Protein AF-A0A3D1AXH4-F1 (afdb_monomer)

Nearest PDB structures (foldseek):
  4fu4-assembly1_A  TM=5.478E-01  e=1.532E-01  Homo sapiens
  7wb4-assembly1_j  TM=4.954E-01  e=1.760E+00  Xenopus laevis
  5n4c-assembly4_D  TM=4.042E-01  e=5.656E+00  Galerina marginata
  5n4c-assembly3_C  TM=4.037E-01  e=5.086E+00  Galerina marginata

pLDDT: mean 96.29, std 5.27, range [67.62, 98.88]

Mean predicted aligned error: 2.77 Å

Radius of gyration: 14.37 Å; Cα contacts (8 Å, |Δi|>4): 341; chains: 1; bounding box: 33×28×42 Å

Sequence (135 aa):
AAPPDTNGAVGATQYVQWVNESFAVFNKSTGAIAAGFPKAGNTLWTGFGGGCETNNDGDPIVQYDKAANRWIMTQFSVSTTPYLQCVAVSTTSDATGAYNRYAFSYGNTQFPDYPKLGVWPDAYYISFNIFNNGS

Secondary structure (DSSP, 8-state):
--S--EEEEE-SSEEEEEETTEEEEEETTT-PBPTT-SEEGGGGGTTS-SHHHH---EEEEEEEETTTTEEEEEEEE-SSSSPEEEEEEESSS-TTS-EEEEEEE-TTTEEEEEEEEEE-SS-EEEEEEEEETT-

Structure (mmCIF, N/CA/C/O backbone):
data_AF-A0A3D1AXH4-F1
#
_entry.id   AF-A0A3D1AXH4-F1
#
loop_
_atom_site.group_PDB
_atom_site.id
_atom_site.type_symbol
_atom_site.label_atom_id
_atom_site.label_alt_id
_atom_site.label_comp_id
_atom_site.label_asym_id
_atom_site.label_entity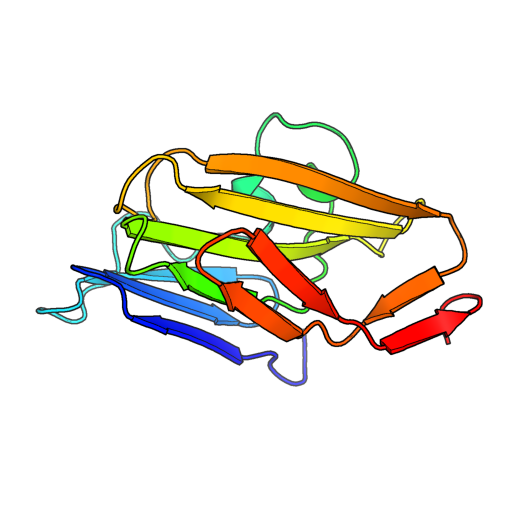_id
_atom_site.label_seq_id
_atom_site.pdbx_PDB_ins_code
_atom_site.Cartn_x
_atom_site.Cartn_y
_atom_site.Cartn_z
_atom_site.occupancy
_atom_site.B_iso_or_equiv
_atom_site.auth_seq_id
_atom_site.auth_comp_id
_atom_site.auth_asym_id
_atom_site.auth_atom_id
_atom_site.pdbx_PDB_model_num
ATOM 1 N N . ALA A 1 1 ? 11.189 10.893 -0.914 1.00 67.62 1 ALA A N 1
ATOM 2 C CA . ALA A 1 1 ? 11.030 11.562 -2.217 1.00 67.62 1 ALA A CA 1
ATOM 3 C C . ALA A 1 1 ? 10.468 12.975 -2.068 1.00 67.62 1 ALA A C 1
ATOM 5 O O . ALA A 1 1 ? 9.973 13.342 -1.002 1.00 67.62 1 ALA A O 1
ATOM 6 N N . ALA A 1 2 ? 10.579 13.772 -3.130 1.00 72.19 2 ALA A N 1
ATOM 7 C CA . ALA A 1 2 ? 9.876 15.037 -3.315 1.00 72.19 2 ALA A CA 1
ATOM 8 C C . ALA A 1 2 ? 9.501 15.176 -4.809 1.00 72.19 2 ALA A C 1
ATOM 10 O O . ALA A 1 2 ? 10.314 14.759 -5.638 1.00 72.19 2 ALA A O 1
ATOM 11 N N . PRO A 1 3 ? 8.352 15.787 -5.167 1.00 83.50 3 PRO A N 1
ATOM 12 C CA . PRO A 1 3 ? 7.303 16.310 -4.278 1.00 83.50 3 PRO A CA 1
ATOM 13 C C . PRO A 1 3 ? 6.578 15.195 -3.491 1.00 83.50 3 PRO A C 1
ATOM 15 O O . PRO A 1 3 ? 6.833 14.024 -3.738 1.00 83.50 3 PRO A O 1
ATOM 18 N N . PRO A 1 4 ? 5.765 15.531 -2.470 1.00 82.81 4 PRO A N 1
ATOM 19 C CA . PRO A 1 4 ? 5.104 14.521 -1.650 1.00 82.81 4 PRO A CA 1
ATOM 20 C C . PRO A 1 4 ? 3.906 13.869 -2.358 1.00 82.81 4 PRO A C 1
ATOM 22 O O . PRO A 1 4 ? 2.873 14.512 -2.552 1.00 82.81 4 PRO A O 1
ATOM 25 N N . ASP A 1 5 ? 3.991 12.564 -2.591 1.00 87.31 5 ASP A N 1
ATOM 26 C CA . ASP A 1 5 ? 2.888 11.709 -3.034 1.00 87.31 5 ASP A CA 1
ATOM 27 C C . ASP A 1 5 ? 2.056 11.292 -1.821 1.00 87.31 5 ASP A C 1
ATOM 29 O O . ASP A 1 5 ? 2.270 10.251 -1.196 1.00 87.31 5 ASP A O 1
ATOM 33 N N . THR A 1 6 ? 1.149 12.180 -1.409 1.00 94.81 6 THR A N 1
ATOM 34 C CA . THR A 1 6 ? 0.326 11.983 -0.210 1.00 94.81 6 THR A CA 1
ATOM 35 C C . THR A 1 6 ? -0.953 11.230 -0.545 1.00 94.81 6 THR A C 1
ATOM 37 O O . THR A 1 6 ? -1.780 11.709 -1.320 1.00 94.81 6 THR A O 1
ATOM 40 N N . ASN A 1 7 ? -1.165 10.096 0.117 1.00 97.88 7 ASN A N 1
ATOM 41 C CA . ASN A 1 7 ? -2.387 9.308 0.032 1.00 97.88 7 ASN A CA 1
ATOM 42 C C . ASN A 1 7 ? -2.877 8.898 1.431 1.00 97.88 7 ASN A C 1
ATOM 44 O O . ASN A 1 7 ? -2.110 8.852 2.397 1.00 97.88 7 ASN A O 1
ATOM 48 N N . GLY A 1 8 ? -4.164 8.595 1.563 1.00 97.69 8 GLY A N 1
ATOM 49 C CA . GLY A 1 8 ? -4.714 8.096 2.811 1.00 97.69 8 GLY A CA 1
ATOM 50 C C . GLY A 1 8 ? -6.190 7.747 2.718 1.00 97.69 8 GLY A C 1
ATOM 51 O O . GLY A 1 8 ? -6.935 8.314 1.920 1.00 97.69 8 GLY A O 1
ATOM 52 N N . ALA A 1 9 ? -6.621 6.830 3.579 1.00 98.62 9 ALA A N 1
ATOM 53 C CA . ALA A 1 9 ? -8.010 6.405 3.662 1.00 98.62 9 ALA A CA 1
ATOM 54 C C . ALA A 1 9 ? -8.455 6.195 5.110 1.00 98.62 9 ALA A C 1
ATOM 56 O O . ALA A 1 9 ? -7.686 5.811 5.996 1.00 98.62 9 ALA A O 1
ATOM 57 N N . VAL A 1 10 ? -9.742 6.445 5.343 1.00 98.50 10 VAL A N 1
ATOM 58 C CA . VAL A 1 10 ? -10.402 6.228 6.630 1.00 98.50 10 VAL A CA 1
ATOM 59 C C . VAL A 1 10 ? -11.124 4.886 6.595 1.00 98.50 10 VAL A C 1
ATOM 61 O O . VAL A 1 10 ? -12.035 4.686 5.791 1.00 98.50 10 VAL A O 1
ATOM 64 N N . GLY A 1 11 ? -10.753 3.993 7.507 1.00 98.38 11 GLY A N 1
ATOM 65 C CA . GLY A 1 11 ? -11.392 2.698 7.696 1.00 9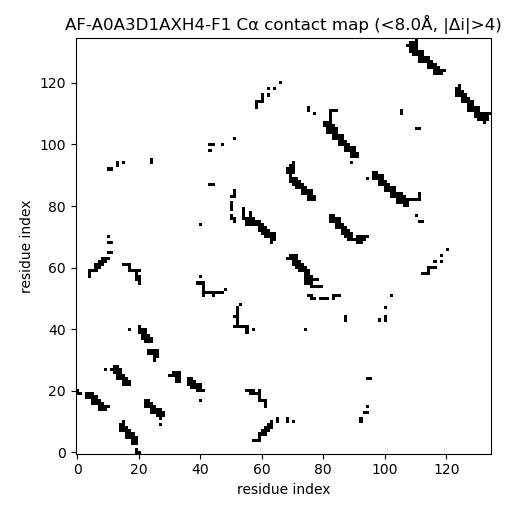8.38 11 GLY A CA 1
ATOM 66 C C . GLY A 1 11 ? -12.422 2.707 8.821 1.00 98.38 11 GLY A C 1
ATOM 67 O O . GLY A 1 11 ? -12.937 3.760 9.225 1.00 98.38 11 GLY A O 1
ATOM 68 N N . ALA A 1 12 ? -12.718 1.518 9.349 1.00 98.12 12 ALA A N 1
ATOM 69 C CA . ALA A 1 12 ? -13.664 1.347 10.451 1.00 98.12 12 ALA A CA 1
ATOM 70 C C . ALA A 1 12 ? -13.192 2.067 11.727 1.00 98.12 12 ALA A C 1
ATOM 72 O O . ALA A 1 12 ? -13.872 2.974 12.211 1.00 98.12 12 ALA A O 1
ATOM 73 N N . THR A 1 13 ? -12.000 1.715 12.220 1.00 98.50 13 THR A N 1
ATOM 74 C CA . THR A 1 13 ? -11.422 2.205 13.489 1.00 98.50 13 THR A CA 1
ATOM 75 C C . THR A 1 13 ? -10.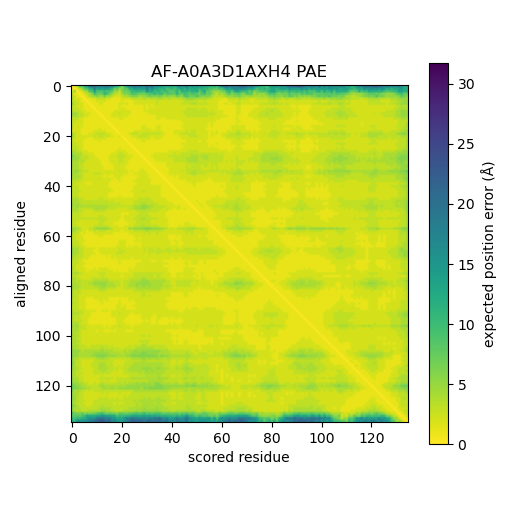072 2.904 13.323 1.00 98.50 13 THR A C 1
ATOM 77 O O . THR A 1 13 ? -9.541 3.459 14.285 1.00 98.50 13 THR A O 1
ATOM 80 N N . GLN A 1 14 ? -9.515 2.903 12.111 1.00 98.81 14 GLN A N 1
ATOM 81 C CA . GLN A 1 14 ? -8.193 3.446 11.811 1.00 98.81 14 GLN A CA 1
ATOM 82 C C . GLN A 1 14 ? -8.254 4.442 10.650 1.00 98.81 14 GLN A C 1
ATOM 84 O O . GLN A 1 14 ? -9.120 4.350 9.779 1.00 98.81 14 GLN A O 1
ATOM 89 N N . TYR A 1 15 ? -7.320 5.383 10.642 1.00 98.81 15 TYR A N 1
ATOM 90 C CA . TYR A 1 15 ? -6.937 6.157 9.465 1.00 98.81 15 TYR A CA 1
ATOM 91 C C . TYR A 1 15 ? -5.532 5.720 9.059 1.00 98.81 15 TYR A C 1
ATOM 93 O O . TYR A 1 15 ? -4.664 5.591 9.919 1.00 98.81 15 TYR A O 1
ATOM 101 N N . VAL A 1 16 ? -5.310 5.470 7.773 1.00 98.88 16 VAL A N 1
ATOM 102 C CA . VAL A 1 16 ? -3.986 5.126 7.248 1.00 98.88 16 VAL A CA 1
ATOM 103 C C . VAL A 1 16 ? -3.559 6.228 6.300 1.00 98.88 16 VAL A C 1
ATOM 105 O O . VAL A 1 16 ? -4.310 6.575 5.391 1.00 98.88 16 VAL A O 1
ATOM 108 N N . GLN A 1 17 ? -2.360 6.761 6.515 1.00 98.56 17 GLN A N 1
ATOM 109 C CA . GLN A 1 17 ? -1.717 7.717 5.622 1.00 98.56 17 GLN A CA 1
ATOM 110 C C . GLN A 1 17 ? -0.439 7.099 5.077 1.00 98.56 17 GLN A C 1
ATOM 112 O O . GLN A 1 17 ? 0.329 6.521 5.843 1.00 98.56 17 GLN A O 1
ATOM 117 N N . TRP A 1 18 ? -0.189 7.264 3.786 1.00 98.56 18 TRP A N 1
ATOM 118 C CA . TRP A 1 18 ? 1.071 6.909 3.150 1.00 98.56 18 TRP A CA 1
ATOM 119 C C . TRP A 1 18 ? 1.559 8.112 2.352 1.00 98.56 18 TRP A C 1
ATOM 121 O O . TRP A 1 18 ? 0.846 8.617 1.490 1.00 98.56 18 TRP A O 1
ATOM 131 N N . VAL A 1 19 ? 2.750 8.602 2.689 1.00 97.25 19 VAL A N 1
ATOM 132 C CA . VAL A 1 19 ? 3.415 9.688 1.969 1.00 97.25 19 VAL A CA 1
ATOM 133 C C . VAL A 1 19 ? 4.746 9.176 1.448 1.00 97.25 19 VAL A C 1
ATOM 135 O O . VAL A 1 19 ? 5.606 8.789 2.243 1.00 97.25 19 VAL A O 1
ATOM 138 N N . ASN A 1 20 ? 4.909 9.179 0.125 1.00 95.12 20 ASN A N 1
ATOM 139 C CA . ASN A 1 20 ? 6.098 8.663 -0.552 1.00 95.12 20 ASN A CA 1
ATOM 140 C C . ASN A 1 20 ? 6.460 7.235 -0.083 1.00 95.12 20 ASN A C 1
ATOM 142 O O . ASN A 1 20 ? 5.722 6.284 -0.313 1.00 95.12 20 ASN A O 1
ATOM 146 N N . GLU A 1 21 ? 7.577 7.076 0.630 1.00 97.31 21 GLU A N 1
ATOM 147 C CA . GLU A 1 21 ? 8.148 5.794 1.034 1.00 97.31 21 GLU A CA 1
ATOM 148 C C . GLU A 1 21 ? 7.707 5.314 2.427 1.00 97.31 21 GLU A C 1
ATOM 150 O O . GLU A 1 21 ? 8.203 4.292 2.909 1.00 97.31 21 GLU A O 1
ATOM 155 N N . SER A 1 22 ? 6.835 6.050 3.126 1.00 98.06 22 SER A N 1
ATOM 156 C CA . SER A 1 22 ? 6.448 5.735 4.509 1.00 98.06 22 SER A CA 1
ATOM 157 C C . SER A 1 22 ? 4.950 5.833 4.754 1.00 98.06 22 SER A C 1
ATOM 159 O O . SER A 1 22 ? 4.293 6.778 4.318 1.00 98.06 22 SER A O 1
ATOM 161 N N . PHE A 1 23 ? 4.425 4.897 5.542 1.00 98.69 23 PHE A N 1
ATOM 162 C CA . PHE A 1 23 ? 3.034 4.903 5.975 1.00 98.69 23 PHE A CA 1
ATOM 163 C C . PHE A 1 23 ? 2.898 4.866 7.492 1.00 98.69 23 PHE A C 1
ATOM 165 O O . PHE A 1 23 ? 3.750 4.342 8.209 1.00 98.69 23 PHE A O 1
ATOM 172 N N . ALA A 1 24 ? 1.801 5.428 7.982 1.00 98.75 24 ALA A N 1
ATOM 173 C CA . ALA A 1 24 ? 1.422 5.440 9.381 1.00 98.75 24 ALA A CA 1
ATOM 174 C C . ALA A 1 24 ? -0.047 5.046 9.533 1.00 98.75 24 ALA A C 1
ATOM 176 O O . ALA A 1 24 ? -0.898 5.394 8.712 1.00 98.75 24 ALA A O 1
ATOM 177 N N . VAL A 1 25 ? -0.333 4.330 10.617 1.00 98.88 25 VAL A N 1
ATOM 178 C CA . VAL A 1 25 ? -1.688 3.965 11.024 1.00 98.88 25 VAL A CA 1
ATOM 179 C C . VAL A 1 25 ? -2.035 4.771 12.265 1.00 98.88 25 VAL A C 1
ATOM 181 O O . VAL A 1 25 ? -1.263 4.812 13.218 1.00 98.88 25 VAL A O 1
ATOM 184 N N . PHE A 1 26 ? -3.205 5.392 12.266 1.00 98.81 26 PHE A N 1
ATOM 185 C CA . PHE A 1 26 ? -3.712 6.218 13.351 1.00 98.81 26 PHE A CA 1
ATOM 186 C C . PHE A 1 26 ? -5.010 5.626 13.879 1.00 98.81 26 PHE A C 1
ATOM 188 O O . PHE A 1 26 ? -5.846 5.142 13.114 1.00 98.81 26 PHE A O 1
ATOM 195 N N . ASN A 1 27 ? -5.217 5.703 15.188 1.00 98.56 27 ASN A N 1
ATOM 196 C CA . ASN A 1 27 ? -6.520 5.466 15.784 1.00 98.56 27 ASN A CA 1
ATOM 197 C C . ASN A 1 27 ? -7.483 6.570 15.324 1.00 98.56 27 ASN A C 1
ATOM 199 O O . ASN A 1 27 ? -7.235 7.753 15.547 1.00 98.56 27 ASN A O 1
ATOM 203 N N . LYS A 1 28 ? -8.595 6.189 14.693 1.00 97.81 28 LYS A N 1
ATOM 204 C CA . LYS A 1 28 ? -9.552 7.134 14.101 1.00 97.81 28 LYS A CA 1
ATOM 205 C C . LYS A 1 28 ? -10.260 8.009 15.137 1.00 97.81 28 LYS A C 1
ATOM 207 O O . LYS A 1 28 ? -10.642 9.129 14.819 1.00 97.81 28 LYS A O 1
ATOM 212 N N . SER A 1 29 ? -10.464 7.497 16.348 1.00 97.81 29 SER A N 1
ATOM 213 C CA . SER A 1 29 ? -11.190 8.201 17.408 1.00 97.81 29 SER A CA 1
ATOM 214 C C . SER A 1 29 ? -10.291 9.141 18.202 1.00 97.81 29 SER A C 1
ATOM 216 O O . SER A 1 29 ? -10.737 10.213 18.593 1.00 97.81 29 SER A O 1
ATOM 218 N N . THR A 1 30 ? -9.042 8.747 18.456 1.00 98.06 30 THR A N 1
ATOM 219 C CA . THR A 1 30 ? -8.124 9.516 19.313 1.00 98.06 30 THR A CA 1
ATOM 220 C C . THR A 1 30 ? -7.071 10.299 18.536 1.00 98.06 30 THR A C 1
ATOM 222 O O . THR A 1 30 ? -6.416 11.162 19.111 1.00 98.06 30 THR A O 1
ATOM 225 N N . GLY A 1 31 ? -6.857 9.983 17.256 1.00 97.62 31 GLY A N 1
ATOM 226 C CA . GLY A 1 31 ? -5.766 10.532 16.448 1.00 97.62 31 GLY A CA 1
ATOM 227 C C . GLY A 1 31 ? -4.377 10.003 16.824 1.00 97.62 31 GLY A C 1
ATOM 228 O O . GLY A 1 31 ? -3.394 10.379 16.190 1.00 97.62 31 GLY A O 1
ATOM 229 N N . ALA A 1 32 ? -4.267 9.129 17.831 1.00 98.38 32 ALA A N 1
ATOM 230 C CA . ALA A 1 32 ? -2.986 8.578 18.257 1.00 98.38 32 ALA A CA 1
ATOM 231 C C . ALA A 1 32 ? -2.386 7.679 17.167 1.00 98.38 32 ALA A C 1
ATOM 233 O O . ALA A 1 32 ? -3.086 6.839 16.597 1.00 98.38 32 ALA A O 1
ATOM 234 N N . ILE A 1 33 ? -1.086 7.819 16.910 1.00 98.44 33 ILE A N 1
ATOM 235 C CA . ILE A 1 33 ? -0.360 6.908 16.023 1.00 98.44 33 ILE A CA 1
ATOM 236 C C . ILE A 1 33 ? -0.267 5.517 16.666 1.00 98.44 33 ILE A C 1
ATOM 238 O O . ILE A 1 33 ? -0.018 5.384 17.867 1.00 98.44 33 ILE A O 1
ATOM 242 N N . ALA A 1 34 ? -0.501 4.471 15.878 1.00 98.25 34 ALA A N 1
ATOM 243 C CA . ALA A 1 34 ? -0.346 3.098 16.327 1.00 98.25 34 ALA A CA 1
ATOM 244 C C . ALA A 1 34 ? 1.129 2.811 16.654 1.00 98.25 34 ALA A C 1
ATOM 246 O O . ALA A 1 34 ? 2.042 3.319 15.999 1.00 98.25 34 ALA A O 1
ATOM 247 N N . ALA A 1 35 ? 1.369 1.981 17.669 1.00 97.31 35 ALA A N 1
ATOM 248 C CA . ALA A 1 35 ? 2.722 1.641 18.092 1.00 97.31 35 ALA A CA 1
ATOM 249 C C . ALA A 1 35 ? 3.533 1.017 16.939 1.00 97.31 35 ALA A C 1
ATOM 251 O O . ALA A 1 35 ? 3.042 0.155 16.207 1.00 97.31 35 ALA A O 1
ATOM 252 N N . GLY A 1 36 ? 4.787 1.450 16.790 1.00 96.50 36 GLY A N 1
ATOM 253 C CA . GLY A 1 36 ? 5.690 0.968 15.742 1.00 96.50 36 GLY A CA 1
ATOM 254 C C . GLY A 1 36 ? 5.498 1.611 14.364 1.00 96.50 36 GLY A C 1
ATOM 255 O O . GLY A 1 36 ? 6.062 1.095 13.403 1.00 96.50 36 GLY A O 1
ATOM 256 N N . PHE A 1 37 ? 4.721 2.694 14.254 1.00 98.06 37 PHE A N 1
ATOM 257 C CA . PHE A 1 37 ? 4.602 3.524 13.049 1.00 98.06 37 PHE A CA 1
ATOM 258 C C . PHE A 1 37 ? 5.283 4.895 13.228 1.00 98.06 37 PHE A C 1
ATOM 260 O O . PHE A 1 37 ? 5.406 5.353 14.366 1.00 98.06 37 PHE A O 1
ATOM 267 N N . PRO A 1 38 ? 5.689 5.577 12.135 1.00 98.12 38 PRO A N 1
ATOM 268 C CA . PRO A 1 38 ? 5.579 5.167 10.728 1.00 98.12 38 PRO A CA 1
ATOM 269 C C . PRO A 1 38 ? 6.514 4.005 10.359 1.00 98.12 38 PRO A C 1
ATOM 271 O O . PRO A 1 38 ? 7.492 3.736 11.052 1.00 98.12 38 PRO A O 1
ATOM 274 N N . LYS A 1 39 ? 6.204 3.316 9.259 1.00 98.31 39 LYS A N 1
ATOM 275 C CA . LYS A 1 39 ? 7.022 2.238 8.685 1.00 98.31 39 LYS A CA 1
ATOM 276 C C . LYS A 1 39 ? 7.327 2.522 7.222 1.00 98.31 39 LYS A C 1
ATOM 278 O O . LYS A 1 39 ? 6.533 3.171 6.544 1.00 98.31 39 LYS A O 1
ATOM 283 N N . ALA A 1 40 ? 8.441 1.979 6.735 1.00 98.38 40 ALA A N 1
ATOM 284 C CA . ALA A 1 40 ? 8.736 1.948 5.308 1.00 98.38 40 ALA A CA 1
ATOM 285 C C . ALA A 1 40 ? 7.665 1.134 4.560 1.00 98.38 40 ALA A C 1
ATOM 287 O O . ALA A 1 40 ? 7.234 0.085 5.043 1.00 98.38 40 ALA A O 1
ATOM 288 N N . GLY A 1 41 ? 7.225 1.609 3.398 1.00 98.19 41 GLY A N 1
ATOM 289 C CA . GLY A 1 41 ? 6.162 0.997 2.600 1.00 98.19 41 GLY A CA 1
ATOM 290 C C . GLY A 1 41 ? 6.404 -0.468 2.237 1.00 98.19 41 GLY A C 1
ATOM 291 O O . GLY A 1 41 ? 5.535 -1.323 2.422 1.00 98.19 41 GLY A O 1
ATOM 292 N N . ASN A 1 42 ? 7.628 -0.783 1.819 1.00 98.38 42 ASN A N 1
ATOM 293 C CA . ASN A 1 42 ? 8.050 -2.138 1.460 1.00 98.38 42 ASN A CA 1
ATOM 294 C C . ASN A 1 42 ? 7.989 -3.144 2.619 1.00 98.38 42 ASN A C 1
ATOM 296 O O . ASN A 1 42 ? 7.963 -4.349 2.380 1.00 98.38 42 ASN A O 1
ATOM 300 N N . THR A 1 43 ? 7.876 -2.689 3.873 1.00 98.38 43 THR A N 1
ATOM 301 C CA . THR A 1 43 ? 7.725 -3.593 5.028 1.00 98.38 43 THR A CA 1
ATOM 302 C C . THR A 1 43 ? 6.440 -4.422 4.963 1.00 98.38 43 THR A C 1
ATOM 304 O O . THR A 1 43 ? 6.407 -5.520 5.524 1.00 98.38 43 THR A O 1
ATOM 307 N N . LEU A 1 44 ? 5.423 -3.980 4.207 1.00 98.44 44 LEU A N 1
ATOM 308 C CA . LEU A 1 44 ? 4.238 -4.785 3.884 1.00 98.44 44 LEU A CA 1
ATOM 309 C C . LEU A 1 44 ? 4.595 -6.089 3.139 1.00 98.44 44 LEU A C 1
ATOM 311 O O . LEU A 1 44 ? 3.847 -7.061 3.225 1.00 98.44 44 LEU A O 1
ATOM 315 N N . TRP A 1 45 ? 5.750 -6.150 2.466 1.00 98.69 45 TRP A N 1
ATOM 316 C CA . TRP A 1 45 ? 6.265 -7.313 1.732 1.00 98.69 45 TRP A CA 1
ATOM 317 C C . TRP A 1 45 ? 7.440 -8.028 2.418 1.00 98.69 45 TRP A C 1
ATOM 319 O O . TRP A 1 45 ? 8.112 -8.828 1.785 1.00 98.69 45 TRP A O 1
ATOM 329 N N . THR A 1 46 ? 7.657 -7.837 3.723 1.00 98.19 46 THR A N 1
ATOM 330 C CA . THR A 1 46 ? 8.706 -8.563 4.478 1.00 98.19 46 THR A CA 1
ATOM 331 C C . THR A 1 46 ? 8.605 -10.088 4.305 1.00 98.19 46 THR A C 1
ATOM 333 O O . THR A 1 46 ? 7.577 -10.677 4.646 1.00 98.19 46 THR A O 1
ATOM 336 N N . GLY A 1 47 ? 9.652 -10.756 3.813 1.00 97.88 47 GLY A N 1
ATOM 337 C CA . GLY A 1 47 ? 9.641 -12.200 3.551 1.00 97.88 47 GLY A CA 1
ATOM 338 C C . GLY A 1 47 ? 8.746 -12.623 2.376 1.00 97.88 47 GLY A C 1
ATOM 339 O O . GLY A 1 47 ? 8.104 -13.672 2.439 1.00 97.88 47 GLY A O 1
ATOM 340 N N . PHE A 1 48 ? 8.617 -11.783 1.349 1.00 97.69 48 PHE A N 1
ATOM 341 C CA . PHE A 1 48 ? 7.902 -12.066 0.098 1.00 97.69 48 PHE A CA 1
ATOM 342 C C . PHE A 1 48 ? 8.847 -12.473 -1.049 1.00 97.69 48 PHE A C 1
ATOM 344 O O . PHE A 1 48 ? 8.470 -13.270 -1.905 1.00 97.69 48 PHE A O 1
ATOM 351 N N . GLY A 1 49 ? 10.077 -11.964 -1.041 1.00 97.44 49 GLY A N 1
ATOM 352 C CA . GLY A 1 49 ? 11.072 -12.050 -2.100 1.00 97.44 49 GLY A CA 1
ATOM 353 C C . GLY A 1 49 ? 10.883 -10.998 -3.199 1.00 97.44 49 GLY A C 1
ATOM 354 O O .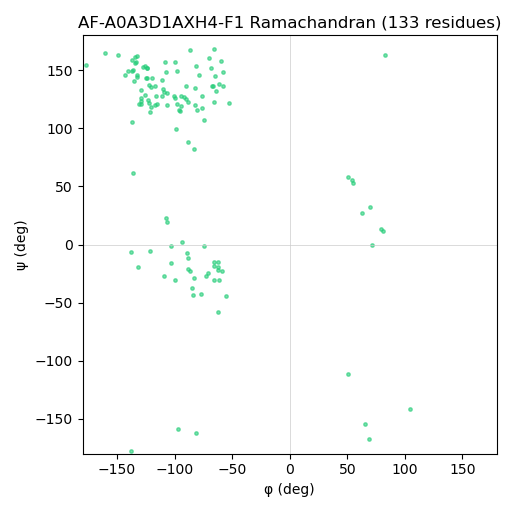 GLY A 1 49 ? 9.814 -10.411 -3.372 1.00 97.44 49 GLY A O 1
ATOM 355 N N . GLY A 1 50 ? 11.939 -10.787 -3.990 1.00 97.38 50 GLY A N 1
ATOM 356 C CA . GLY A 1 50 ? 11.906 -9.938 -5.185 1.00 97.38 50 GLY A CA 1
ATOM 357 C C . GLY A 1 50 ? 11.746 -8.436 -4.913 1.00 97.38 50 GLY A C 1
ATOM 358 O O . GLY A 1 50 ?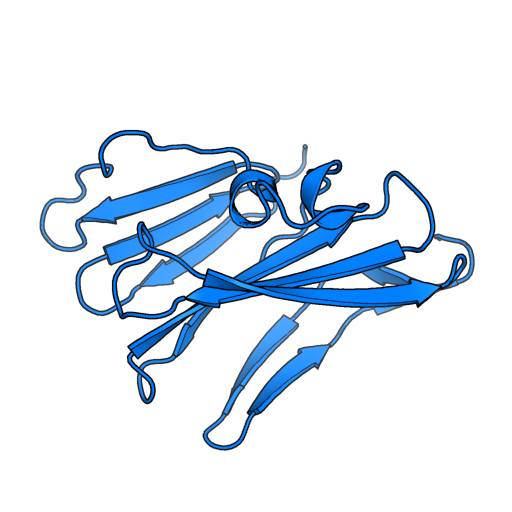 11.876 -7.962 -3.785 1.00 97.38 50 GLY A O 1
ATOM 359 N N . GLY A 1 51 ? 11.458 -7.684 -5.980 1.00 98.06 51 GLY A N 1
ATOM 360 C CA . GLY A 1 51 ? 11.492 -6.217 -5.973 1.00 98.06 51 GLY A CA 1
ATOM 361 C C . GLY A 1 51 ? 10.516 -5.546 -5.003 1.00 98.06 51 GLY A C 1
ATOM 362 O O . GLY A 1 51 ? 10.830 -4.480 -4.485 1.00 98.06 51 GLY A O 1
ATOM 363 N N . CYS A 1 52 ? 9.356 -6.149 -4.724 1.00 98.44 52 CYS A N 1
ATOM 364 C CA . CYS A 1 52 ? 8.381 -5.572 -3.788 1.00 98.44 52 CYS A CA 1
ATOM 365 C C . CYS A 1 52 ? 8.835 -5.625 -2.325 1.00 98.44 52 CYS A C 1
ATOM 367 O O . CYS A 1 52 ? 8.378 -4.818 -1.521 1.00 98.44 52 CYS A O 1
ATOM 369 N N . GLU A 1 53 ? 9.720 -6.564 -1.975 1.00 98.44 53 GLU A N 1
ATOM 370 C CA . GLU A 1 53 ? 10.356 -6.596 -0.658 1.00 98.44 53 GLU A CA 1
ATOM 371 C C . GLU A 1 53 ? 11.577 -5.669 -0.610 1.00 98.44 53 GLU A C 1
ATOM 373 O O . GLU A 1 53 ? 11.766 -4.945 0.367 1.00 98.44 53 GLU A O 1
ATOM 378 N N . THR A 1 54 ? 12.409 -5.676 -1.655 1.00 98.12 54 THR A N 1
ATOM 379 C CA . THR A 1 54 ? 13.713 -4.993 -1.625 1.00 98.12 54 THR A CA 1
ATOM 380 C C . THR A 1 54 ? 13.648 -3.506 -1.942 1.00 98.12 54 THR A C 1
ATOM 382 O O . THR A 1 54 ? 14.493 -2.759 -1.453 1.00 98.12 54 THR A O 1
ATOM 385 N N . ASN A 1 55 ? 12.673 -3.069 -2.739 1.00 98.12 55 ASN A N 1
ATOM 386 C CA . ASN A 1 55 ? 12.570 -1.686 -3.191 1.00 98.12 55 ASN A CA 1
ATOM 387 C C . ASN A 1 55 ? 11.413 -0.980 -2.481 1.00 98.12 55 ASN A C 1
ATOM 389 O O . ASN A 1 55 ? 10.400 -1.596 -2.151 1.00 98.12 55 ASN A O 1
ATOM 393 N N . ASN A 1 56 ? 11.561 0.322 -2.260 1.00 97.69 56 ASN A N 1
ATOM 394 C CA . ASN A 1 56 ? 10.578 1.156 -1.575 1.00 97.69 56 ASN A CA 1
ATOM 395 C C . ASN A 1 56 ? 10.424 2.462 -2.349 1.00 97.69 56 ASN A C 1
ATOM 397 O O . ASN A 1 56 ? 10.797 3.527 -1.864 1.00 97.69 56 ASN A O 1
ATOM 401 N N . ASP A 1 57 ? 9.987 2.329 -3.598 1.00 96.56 57 ASP A N 1
ATOM 402 C CA . ASP A 1 57 ? 10.145 3.377 -4.601 1.00 96.56 57 ASP A CA 1
ATOM 403 C C . ASP A 1 57 ? 8.993 4.392 -4.560 1.00 96.56 57 ASP A C 1
ATOM 405 O O . ASP A 1 57 ? 9.189 5.538 -4.957 1.00 96.56 57 ASP A O 1
ATOM 409 N N . GLY A 1 58 ? 7.823 4.018 -4.026 1.00 94.69 58 GLY A N 1
ATOM 410 C CA . GLY A 1 58 ? 6.720 4.948 -3.770 1.00 94.69 58 GLY A CA 1
ATOM 411 C C . GLY A 1 58 ? 5.557 4.874 -4.763 1.00 94.69 58 GLY A C 1
ATOM 412 O O . GLY A 1 58 ? 5.101 3.787 -5.122 1.00 94.69 58 GLY A O 1
ATOM 413 N N . ASP A 1 59 ? 5.014 6.050 -5.083 1.00 94.75 59 ASP A N 1
ATOM 414 C CA . ASP A 1 59 ? 3.720 6.261 -5.747 1.00 94.75 59 ASP A CA 1
ATOM 415 C C . ASP A 1 59 ? 2.549 5.499 -5.081 1.00 94.75 59 ASP A C 1
ATOM 417 O O . ASP A 1 59 ? 1.909 4.609 -5.664 1.00 94.75 59 ASP A O 1
ATOM 421 N N . PRO A 1 60 ? 2.315 5.764 -3.778 1.00 97.44 60 PRO A N 1
ATOM 422 C CA . PRO A 1 60 ? 1.457 4.924 -2.971 1.00 97.44 60 PRO A CA 1
ATOM 423 C C . PRO A 1 60 ? -0.034 5.190 -3.192 1.00 97.44 60 PRO A C 1
ATOM 425 O O . PRO A 1 60 ? -0.488 6.333 -3.284 1.00 97.44 60 PRO A O 1
ATOM 428 N N . ILE A 1 61 ? -0.834 4.124 -3.105 1.00 98.38 61 ILE A N 1
ATOM 429 C CA . ILE A 1 61 ? -2.287 4.220 -2.919 1.00 98.38 61 ILE A CA 1
ATOM 430 C C . ILE A 1 61 ? -2.692 3.501 -1.637 1.00 98.38 61 ILE A C 1
ATOM 432 O O . ILE A 1 61 ? -2.270 2.375 -1.370 1.00 98.38 61 ILE A O 1
ATOM 436 N N . VAL A 1 62 ? -3.558 4.150 -0.862 1.00 98.44 62 VAL A N 1
ATOM 437 C CA . VAL A 1 62 ? -4.212 3.598 0.320 1.00 98.44 62 VAL A CA 1
ATOM 438 C C . VAL A 1 62 ? -5.717 3.681 0.108 1.00 98.44 62 VAL A C 1
ATOM 440 O O . VAL A 1 62 ? -6.271 4.759 -0.085 1.00 98.44 62 VAL A O 1
ATOM 443 N N . GLN A 1 63 ? -6.398 2.542 0.170 1.00 98.56 63 GLN A N 1
ATOM 444 C CA . GLN A 1 63 ? -7.855 2.468 0.117 1.00 98.56 63 GLN A CA 1
ATOM 445 C C . GLN A 1 63 ? -8.395 1.529 1.191 1.00 98.56 63 GLN A C 1
ATOM 447 O O . GLN A 1 63 ? -7.708 0.620 1.658 1.00 98.56 63 GLN A O 1
ATOM 452 N N . TYR A 1 64 ? -9.653 1.748 1.570 1.00 98.69 64 TYR A N 1
ATOM 453 C CA . TYR A 1 64 ? -10.385 0.851 2.455 1.00 98.69 64 TYR A CA 1
ATOM 454 C C . TYR A 1 64 ? -11.648 0.349 1.759 1.00 98.69 64 TYR A C 1
ATOM 456 O O . TYR A 1 64 ? -12.576 1.119 1.496 1.00 98.69 64 TYR A O 1
ATOM 464 N N . ASP A 1 65 ? -11.690 -0.952 1.489 1.00 98.56 65 ASP A N 1
ATOM 465 C CA . ASP A 1 65 ? -12.901 -1.637 1.070 1.00 98.56 65 ASP A CA 1
ATOM 466 C C . ASP A 1 65 ? -13.825 -1.808 2.278 1.00 98.56 65 ASP A C 1
ATOM 468 O O . ASP A 1 65 ? -13.599 -2.625 3.176 1.00 98.56 65 ASP A O 1
ATOM 472 N N . LYS A 1 66 ? -14.896 -1.012 2.275 1.00 97.12 66 LYS A N 1
ATOM 473 C CA . LYS A 1 66 ? -15.930 -1.003 3.312 1.00 97.12 66 LYS A CA 1
ATOM 474 C C . LYS A 1 66 ? -16.842 -2.227 3.256 1.00 97.12 66 LYS A C 1
ATOM 476 O O . LYS A 1 66 ? -17.404 -2.584 4.285 1.00 97.12 66 LYS A O 1
ATOM 481 N N . ALA A 1 67 ? -17.017 -2.847 2.091 1.00 97.62 67 ALA A N 1
ATOM 482 C CA . ALA A 1 67 ? -17.859 -4.028 1.940 1.00 97.62 67 ALA A CA 1
ATOM 483 C C . ALA A 1 67 ? -17.140 -5.277 2.470 1.00 97.62 67 ALA A C 1
ATOM 485 O O . ALA A 1 67 ? -17.733 -6.069 3.201 1.00 97.62 67 ALA A O 1
ATOM 486 N N . ALA A 1 68 ? -15.844 -5.416 2.173 1.00 97.81 68 ALA A N 1
ATOM 487 C CA . ALA A 1 68 ? -15.031 -6.534 2.654 1.00 97.81 68 ALA A CA 1
ATOM 488 C C . ALA A 1 68 ? -14.369 -6.281 4.023 1.00 97.81 68 ALA A C 1
ATOM 490 O O . ALA A 1 68 ? -13.839 -7.211 4.637 1.00 97.81 68 ALA A O 1
ATOM 491 N N . ASN A 1 69 ? -14.393 -5.042 4.525 1.00 98.38 69 ASN A N 1
ATOM 492 C CA . ASN A 1 69 ? -13.629 -4.584 5.690 1.00 98.38 69 ASN A CA 1
ATOM 493 C C . ASN A 1 69 ? -12.130 -4.876 5.534 1.00 98.38 69 ASN A C 1
ATOM 495 O O . ASN A 1 69 ? -11.543 -5.590 6.357 1.00 98.38 69 ASN A O 1
ATOM 499 N N . ARG A 1 70 ? -11.533 -4.389 4.440 1.00 98.62 70 ARG A N 1
ATOM 500 C CA . ARG A 1 70 ? -10.136 -4.648 4.058 1.00 98.62 70 ARG A CA 1
ATOM 501 C C . ARG A 1 70 ? -9.407 -3.373 3.664 1.00 98.62 70 ARG A C 1
ATOM 503 O O . ARG A 1 70 ? -9.981 -2.481 3.055 1.00 98.62 70 ARG A O 1
ATOM 510 N N . TRP A 1 71 ? -8.123 -3.320 3.978 1.00 98.81 71 TRP A N 1
ATOM 511 C CA . TRP A 1 71 ? -7.197 -2.309 3.489 1.00 98.81 71 TRP A CA 1
ATOM 512 C C . TRP A 1 71 ? -6.560 -2.790 2.193 1.00 98.81 71 TRP A C 1
ATOM 514 O O . TRP A 1 71 ? -6.145 -3.945 2.110 1.00 98.81 71 TRP A O 1
ATOM 524 N N . ILE A 1 72 ? -6.461 -1.904 1.209 1.00 98.75 72 ILE A N 1
ATOM 525 C CA . ILE A 1 72 ? -5.708 -2.116 -0.023 1.00 98.75 72 ILE A CA 1
ATOM 526 C C . ILE A 1 72 ? -4.598 -1.076 -0.052 1.00 98.75 72 ILE A C 1
ATOM 528 O O . ILE A 1 72 ? -4.860 0.126 0.004 1.00 98.75 72 ILE A O 1
ATOM 532 N N . MET A 1 73 ? -3.363 -1.553 -0.098 1.00 98.69 73 MET A N 1
ATOM 533 C CA . MET A 1 73 ? -2.159 -0.743 -0.013 1.00 98.69 73 MET A CA 1
ATOM 534 C C . MET A 1 73 ? -1.241 -1.108 -1.173 1.00 98.69 73 MET A C 1
ATOM 536 O O . MET A 1 73 ? -0.949 -2.287 -1.386 1.00 98.69 73 MET A O 1
ATOM 540 N N . THR A 1 74 ? -0.815 -0.119 -1.949 1.00 98.56 74 THR A N 1
ATOM 541 C CA . THR A 1 74 ? -0.034 -0.364 -3.165 1.00 98.56 74 THR A CA 1
ATOM 542 C C . THR A 1 74 ? 1.133 0.599 -3.275 1.00 98.56 74 THR A C 1
ATOM 544 O O . THR A 1 74 ? 1.023 1.732 -2.825 1.00 98.56 74 THR A O 1
ATOM 547 N N . GLN A 1 75 ? 2.208 0.153 -3.916 1.00 98.19 75 GLN A N 1
ATOM 548 C CA . GLN A 1 75 ? 3.323 0.980 -4.388 1.00 98.19 75 GLN A CA 1
ATOM 549 C C . GLN A 1 75 ? 3.910 0.344 -5.649 1.00 98.19 75 GLN A C 1
ATOM 551 O O . GLN A 1 75 ? 3.685 -0.851 -5.882 1.00 98.19 75 GLN A O 1
ATOM 556 N N . PHE A 1 76 ? 4.689 1.083 -6.426 1.00 97.00 76 PHE A N 1
ATOM 557 C CA . PHE A 1 76 ? 5.499 0.469 -7.474 1.00 97.00 76 PHE A CA 1
ATOM 558 C C . PHE A 1 76 ? 6.868 -0.008 -6.948 1.00 97.00 76 PHE A C 1
ATOM 560 O O . PHE A 1 76 ? 7.284 0.305 -5.833 1.00 97.00 76 PHE A O 1
ATOM 567 N N . SER A 1 77 ? 7.565 -0.805 -7.751 1.00 97.81 77 SER A N 1
ATOM 568 C CA . SER A 1 77 ? 8.963 -1.191 -7.555 1.00 97.81 77 SER A CA 1
ATOM 569 C C . SER A 1 77 ? 9.651 -1.108 -8.915 1.00 97.81 77 SER A C 1
ATOM 571 O O . SER A 1 77 ? 9.368 -1.899 -9.817 1.00 97.81 77 SER A O 1
ATOM 573 N N . VAL A 1 78 ? 10.460 -0.064 -9.088 1.00 95.81 78 VAL A N 1
ATOM 574 C CA . VAL A 1 78 ? 10.969 0.432 -10.376 1.00 95.81 78 VAL A CA 1
ATOM 575 C C . VAL A 1 78 ? 12.447 0.829 -10.347 1.00 95.81 78 VAL A C 1
ATOM 577 O O . VAL A 1 78 ? 13.037 1.065 -11.398 1.00 95.81 78 VAL A O 1
ATOM 580 N N . SER A 1 79 ? 13.089 0.817 -9.175 1.00 94.69 79 SER A N 1
ATOM 581 C CA . SER A 1 79 ? 14.549 0.946 -9.038 1.00 94.69 79 SER A CA 1
ATOM 582 C C . SER A 1 79 ? 15.309 -0.243 -9.639 1.00 94.69 79 SER A C 1
ATOM 584 O O . SER A 1 79 ? 16.504 -0.150 -9.920 1.00 94.69 79 SER A O 1
ATOM 586 N N . THR A 1 80 ? 14.628 -1.373 -9.845 1.00 95.50 80 THR A N 1
ATOM 587 C CA . THR A 1 80 ? 15.159 -2.557 -10.525 1.00 95.50 80 THR A CA 1
ATOM 588 C C . THR A 1 80 ? 14.152 -3.101 -11.534 1.00 95.50 80 THR A C 1
ATOM 590 O O . THR A 1 80 ? 12.963 -2.792 -11.479 1.00 95.50 80 THR A O 1
ATOM 593 N N . THR A 1 81 ? 14.633 -3.921 -12.472 1.00 95.31 81 THR A N 1
ATOM 594 C CA . THR A 1 81 ? 13.777 -4.658 -13.409 1.00 95.31 81 THR A CA 1
ATOM 595 C C . THR A 1 81 ? 13.537 -6.099 -12.938 1.00 95.31 81 THR A C 1
ATOM 597 O O . THR A 1 81 ? 14.454 -6.703 -12.371 1.00 95.31 81 THR A O 1
ATOM 600 N N . PRO A 1 82 ? 12.376 -6.704 -13.248 1.00 96.75 82 PRO A N 1
ATOM 601 C CA . PRO A 1 82 ? 11.249 -6.090 -13.952 1.00 96.75 82 PRO A CA 1
ATOM 602 C C . PRO A 1 82 ? 10.569 -5.014 -13.100 1.00 96.75 82 PRO A C 1
ATOM 604 O O . PRO A 1 82 ? 10.579 -5.110 -11.878 1.00 96.75 82 PRO A O 1
ATOM 607 N N . TYR A 1 83 ? 9.962 -4.023 -13.749 1.00 97.56 83 TYR A N 1
ATOM 608 C CA . TYR A 1 83 ? 9.076 -3.074 -13.091 1.00 97.56 83 TYR A CA 1
ATOM 609 C C . TYR A 1 83 ? 7.853 -3.815 -12.558 1.00 97.56 83 TYR A C 1
ATOM 611 O O . TYR A 1 83 ? 7.248 -4.636 -13.262 1.00 97.56 83 TYR A O 1
ATOM 619 N N . LEU A 1 84 ? 7.504 -3.555 -11.300 1.00 98.25 84 LEU A N 1
ATOM 620 C CA . LEU A 1 84 ? 6.407 -4.224 -10.613 1.00 98.25 84 LEU A CA 1
ATOM 621 C C . LEU A 1 84 ? 5.411 -3.211 -10.060 1.00 98.25 84 LEU A C 1
ATOM 623 O O . LEU A 1 84 ? 5.799 -2.192 -9.495 1.00 98.25 84 LEU A O 1
ATOM 627 N N . GLN A 1 85 ? 4.130 -3.571 -10.111 1.00 98.31 85 GLN A N 1
ATOM 628 C CA . GLN A 1 85 ? 3.140 -3.035 -9.188 1.00 98.31 85 GLN A CA 1
ATOM 629 C C . GLN A 1 85 ? 2.988 -3.990 -8.006 1.00 98.31 85 GLN A C 1
ATOM 631 O O . GLN A 1 85 ? 2.562 -5.139 -8.163 1.00 98.31 85 GLN A O 1
ATOM 636 N N . CYS A 1 86 ? 3.281 -3.496 -6.811 1.00 98.69 86 CYS A N 1
ATOM 637 C CA . CYS A 1 86 ? 3.118 -4.221 -5.563 1.00 98.69 86 CYS A CA 1
ATOM 638 C C . CYS A 1 86 ? 1.725 -3.925 -4.994 1.00 98.69 86 CYS A C 1
ATOM 640 O O . CYS A 1 86 ? 1.342 -2.762 -4.839 1.00 98.69 86 CYS A O 1
ATOM 642 N N . VAL A 1 87 ? 0.952 -4.972 -4.687 1.00 98.75 87 VAL A N 1
ATOM 643 C CA . VAL A 1 87 ? -0.387 -4.854 -4.077 1.00 98.75 87 VAL A CA 1
ATOM 644 C C . VAL A 1 87 ? -0.470 -5.695 -2.804 1.00 98.75 87 VAL A C 1
ATOM 646 O O . VAL A 1 87 ? -0.136 -6.879 -2.810 1.00 98.75 87 VAL A O 1
ATOM 649 N N . ALA A 1 88 ? -0.910 -5.086 -1.708 1.00 98.81 88 ALA A N 1
ATOM 650 C CA . ALA A 1 88 ? -1.131 -5.731 -0.423 1.00 98.81 88 ALA A CA 1
ATOM 651 C C . ALA A 1 88 ? -2.586 -5.513 0.010 1.00 98.81 88 ALA A C 1
ATOM 653 O O . ALA A 1 88 ? -3.053 -4.381 0.113 1.00 98.81 88 ALA A O 1
ATOM 654 N N . VAL A 1 89 ? -3.302 -6.604 0.286 1.00 98.81 89 VAL A N 1
ATOM 655 C CA . VAL A 1 89 ? -4.687 -6.584 0.776 1.00 98.81 89 VAL A CA 1
ATOM 656 C C . VAL A 1 89 ? -4.711 -7.166 2.179 1.00 98.81 89 VAL A C 1
ATOM 658 O O . VAL A 1 89 ? -4.292 -8.310 2.362 1.00 98.81 89 VAL A O 1
ATOM 661 N N . SER A 1 90 ? -5.172 -6.414 3.178 1.00 98.88 90 SER A N 1
ATOM 662 C CA . SER A 1 90 ? -5.171 -6.898 4.562 1.00 98.88 90 SER A CA 1
ATOM 663 C C . SER A 1 90 ? -6.011 -8.172 4.700 1.00 98.88 90 SER A C 1
ATOM 665 O O . SER A 1 90 ? -6.869 -8.489 3.879 1.00 98.88 90 SER A O 1
ATOM 667 N N 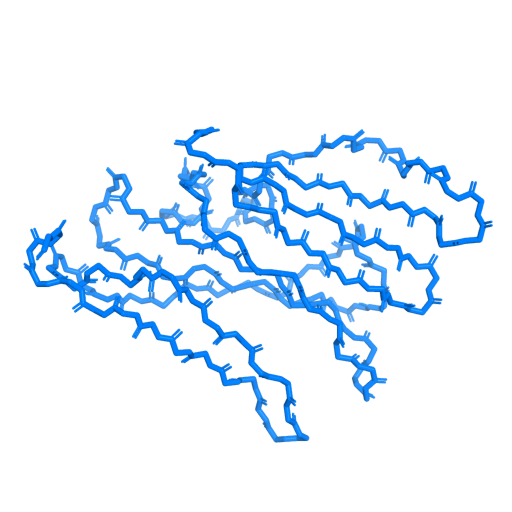. THR A 1 91 ? -5.755 -8.952 5.741 1.00 98.56 91 THR A N 1
ATOM 668 C CA . THR A 1 91 ? -6.544 -10.158 6.054 1.00 98.56 91 THR A CA 1
ATOM 669 C C . THR A 1 91 ? -7.752 -9.842 6.935 1.00 98.56 91 THR A C 1
ATOM 671 O O . THR A 1 91 ? -8.726 -10.593 6.949 1.00 98.56 91 THR A O 1
ATOM 674 N N . THR A 1 92 ? -7.718 -8.707 7.636 1.00 98.56 92 THR A N 1
ATOM 675 C CA . THR A 1 92 ? -8.758 -8.228 8.554 1.00 98.56 92 THR A CA 1
ATOM 676 C C . THR A 1 92 ? -8.985 -6.723 8.373 1.00 98.56 92 THR A C 1
ATOM 678 O O . THR A 1 92 ? -8.341 -6.081 7.542 1.00 98.56 92 THR A O 1
ATOM 681 N N . SER A 1 93 ? -9.878 -6.136 9.173 1.00 98.50 93 SER A N 1
ATOM 682 C CA . SER A 1 93 ? -10.081 -4.682 9.201 1.00 98.50 93 SER A CA 1
ATOM 683 C C . SER A 1 93 ? -8.961 -3.902 9.913 1.00 98.50 93 SER A C 1
ATOM 685 O O . SER A 1 93 ? -9.049 -2.675 9.991 1.00 98.50 93 SER A O 1
ATOM 687 N N . ASP A 1 94 ? -7.944 -4.579 10.451 1.00 98.56 94 ASP A N 1
ATOM 688 C CA . ASP A 1 94 ? -6.813 -3.957 11.138 1.00 98.56 94 ASP A CA 1
ATOM 689 C C . ASP A 1 94 ? -5.630 -3.776 10.175 1.00 98.56 94 ASP A C 1
ATOM 691 O O . ASP A 1 94 ? -5.036 -4.750 9.710 1.00 98.56 94 ASP A O 1
ATOM 695 N N . ALA A 1 95 ? -5.273 -2.522 9.894 1.00 98.50 95 ALA A N 1
ATOM 696 C CA . ALA A 1 95 ? -4.168 -2.156 9.010 1.00 98.50 95 ALA A CA 1
ATOM 697 C C . ALA A 1 95 ? -2.787 -2.565 9.550 1.00 98.50 95 ALA A C 1
ATOM 699 O O . ALA A 1 95 ? -1.811 -2.557 8.801 1.00 98.50 95 ALA A O 1
ATOM 700 N N . THR A 1 96 ? -2.684 -2.906 10.837 1.00 98.31 96 THR A N 1
ATOM 701 C CA . THR A 1 96 ? -1.432 -3.344 11.471 1.00 98.31 96 THR A CA 1
ATOM 702 C C . THR A 1 96 ? -1.214 -4.858 11.392 1.00 98.31 96 THR A C 1
ATOM 704 O O . THR A 1 96 ? -0.142 -5.340 11.759 1.00 98.31 96 THR A O 1
ATOM 707 N N . GLY A 1 97 ? -2.219 -5.596 10.905 1.00 97.31 97 GLY A N 1
ATOM 708 C CA . GLY A 1 97 ? -2.202 -7.048 10.780 1.00 97.31 97 GLY A CA 1
ATOM 709 C C . GLY A 1 97 ? -1.479 -7.569 9.535 1.00 97.31 97 GLY A C 1
ATOM 710 O O . GLY A 1 97 ? -0.691 -6.880 8.889 1.00 97.31 97 GLY A O 1
ATOM 711 N N . ALA A 1 98 ? -1.757 -8.828 9.195 1.00 98.19 98 ALA A N 1
ATOM 712 C CA . ALA A 1 98 ? -1.175 -9.497 8.035 1.00 98.19 98 ALA A CA 1
ATOM 713 C C . ALA A 1 98 ? -1.899 -9.139 6.727 1.00 98.19 98 ALA A C 1
ATOM 715 O O . ALA A 1 98 ? -3.105 -8.865 6.729 1.00 98.19 98 ALA A O 1
ATOM 716 N N . TYR A 1 99 ? -1.175 -9.233 5.609 1.00 98.75 99 TYR A N 1
ATOM 717 C CA . TYR A 1 99 ? -1.661 -8.937 4.261 1.00 98.75 99 TYR A CA 1
ATOM 718 C C . TYR A 1 99 ? -1.466 -10.136 3.325 1.00 98.75 99 TYR A C 1
ATOM 720 O O . TYR A 1 99 ? -0.450 -10.828 3.383 1.00 98.75 99 TYR A O 1
ATOM 728 N N . ASN A 1 100 ? -2.422 -10.340 2.421 1.00 98.62 100 ASN A N 1
ATOM 729 C CA . ASN A 1 100 ? -2.220 -11.088 1.186 1.00 98.62 100 ASN A CA 1
ATOM 730 C C . ASN A 1 100 ? -1.456 -10.188 0.213 1.00 98.62 100 ASN A C 1
ATOM 732 O O . ASN A 1 100 ? -1.848 -9.040 -0.002 1.00 98.62 100 ASN A O 1
ATOM 736 N N . ARG A 1 101 ? -0.353 -10.689 -0.340 1.00 98.62 101 ARG A N 1
ATOM 737 C CA . ARG A 1 101 ? 0.649 -9.879 -1.042 1.00 98.62 101 ARG A CA 1
ATOM 738 C C . ARG A 1 101 ? 0.816 -10.372 -2.465 1.00 98.62 101 ARG A C 1
ATOM 740 O O . ARG A 1 101 ? 0.903 -11.576 -2.691 1.00 98.62 101 ARG A O 1
ATOM 747 N N . TYR A 1 102 ? 0.891 -9.432 -3.392 1.00 98.62 102 TYR A N 1
ATOM 748 C CA . TYR A 1 102 ? 0.964 -9.681 -4.823 1.00 98.62 102 TYR A CA 1
ATOM 749 C C . TYR A 1 102 ? 2.012 -8.765 -5.455 1.00 98.62 102 TYR A C 1
ATOM 751 O O . TYR A 1 102 ? 2.224 -7.637 -4.997 1.00 98.62 102 TYR A O 1
ATOM 759 N N . ALA A 1 103 ? 2.634 -9.253 -6.526 1.00 98.44 103 ALA A N 1
ATOM 760 C CA . ALA A 1 103 ? 3.498 -8.483 -7.407 1.00 98.44 103 ALA A CA 1
ATOM 761 C C . ALA A 1 103 ? 3.074 -8.739 -8.853 1.00 98.44 103 ALA A C 1
ATOM 763 O O . ALA A 1 103 ? 3.073 -9.883 -9.309 1.00 98.44 103 ALA A O 1
ATOM 764 N N . PHE A 1 104 ? 2.709 -7.676 -9.560 1.00 98.12 104 PHE A N 1
ATOM 765 C CA . PHE A 1 104 ? 2.317 -7.727 -10.964 1.00 98.12 104 PHE A CA 1
ATOM 766 C C . PHE A 1 104 ? 3.440 -7.141 -11.809 1.00 98.12 104 PHE A C 1
ATOM 768 O O . PHE A 1 104 ? 3.814 -5.988 -11.614 1.00 98.12 104 PHE A O 1
ATOM 775 N N . SER A 1 105 ? 3.996 -7.937 -12.720 1.00 97.69 105 SER A N 1
ATOM 776 C CA . SER A 1 105 ? 5.090 -7.491 -13.580 1.00 97.69 105 SER A CA 1
ATOM 777 C C . SER A 1 105 ? 4.578 -6.709 -14.784 1.00 97.69 105 SER A C 1
ATOM 779 O O . SER A 1 105 ? 3.669 -7.161 -15.476 1.00 97.69 105 SER A O 1
ATOM 781 N N . TYR A 1 106 ? 5.233 -5.585 -15.057 1.00 96.62 106 TYR A N 1
ATOM 782 C CA . TYR A 1 106 ? 5.092 -4.783 -16.274 1.00 96.62 106 TYR A CA 1
ATOM 783 C C . TYR A 1 106 ? 6.335 -4.918 -17.175 1.00 96.62 106 TYR A C 1
ATOM 785 O O . TYR A 1 106 ? 6.637 -4.080 -18.023 1.00 96.62 106 TYR A O 1
ATOM 793 N N . GLY A 1 107 ? 7.084 -6.011 -17.003 1.00 96.69 107 GLY A N 1
ATOM 794 C CA . GLY A 1 107 ? 8.297 -6.279 -17.763 1.00 96.69 107 GLY A CA 1
ATOM 795 C C . GLY A 1 107 ? 9.404 -5.265 -17.485 1.00 96.69 107 GLY A C 1
ATOM 796 O O . GLY A 1 107 ? 9.483 -4.677 -16.411 1.00 96.69 107 GLY A O 1
ATOM 797 N N . ASN A 1 108 ? 10.296 -5.090 -18.456 1.00 96.31 108 ASN A N 1
ATOM 798 C CA . ASN A 1 108 ? 11.519 -4.298 -18.278 1.00 96.31 108 ASN A CA 1
ATOM 799 C C . ASN A 1 108 ? 11.436 -2.910 -18.923 1.00 96.31 108 ASN A C 1
ATOM 801 O O . ASN A 1 108 ? 12.408 -2.164 -18.881 1.00 96.31 108 ASN A O 1
ATOM 805 N N . THR A 1 109 ? 10.316 -2.594 -19.577 1.00 94.56 109 THR A N 1
ATOM 806 C CA . THR A 1 109 ? 10.175 -1.376 -20.385 1.00 94.56 109 THR A CA 1
ATOM 807 C C . THR A 1 109 ? 8.899 -0.601 -20.097 1.00 94.56 109 THR A C 1
ATOM 809 O O . THR A 1 109 ? 8.852 0.574 -20.434 1.00 94.56 109 THR A O 1
ATOM 812 N N . GLN A 1 110 ? 7.867 -1.199 -19.496 1.00 96.31 110 GLN A N 1
ATOM 813 C CA . GLN A 1 110 ? 6.605 -0.503 -19.244 1.00 96.31 110 GLN A CA 1
ATOM 814 C C . GLN A 1 110 ? 6.590 -0.019 -17.798 1.00 96.31 110 GLN A C 1
ATOM 816 O O . GLN A 1 110 ? 6.354 -0.806 -16.889 1.00 96.31 110 GLN A O 1
ATOM 821 N N . PHE A 1 111 ? 6.890 1.256 -17.573 1.00 95.81 111 PHE A N 1
ATOM 822 C CA . PHE A 1 111 ? 6.872 1.855 -16.239 1.00 95.81 111 PHE A CA 1
ATOM 823 C C . PHE A 1 111 ? 5.420 2.213 -15.851 1.00 95.81 111 PHE A C 1
ATOM 825 O O . PHE A 1 111 ? 4.819 3.035 -16.553 1.00 95.81 111 PHE A O 1
ATOM 832 N N . PRO A 1 112 ? 4.829 1.581 -14.807 1.00 95.50 112 PRO A N 1
ATOM 833 C CA . PRO A 1 112 ? 3.450 1.837 -14.395 1.00 95.50 112 PRO A CA 1
ATOM 834 C C . PRO A 1 112 ? 3.373 2.997 -13.395 1.00 95.50 112 PRO A C 1
ATOM 836 O O . PRO A 1 112 ? 3.406 2.786 -12.187 1.00 95.50 112 PRO A O 1
ATOM 839 N N . ASP A 1 113 ? 3.254 4.216 -13.905 1.00 93.75 113 ASP A N 1
ATOM 840 C CA . ASP A 1 113 ? 3.272 5.437 -13.099 1.00 93.75 113 ASP A CA 1
ATOM 841 C C . ASP A 1 113 ? 1.861 5.976 -12.824 1.00 93.75 113 ASP A C 1
ATOM 843 O O . ASP A 1 113 ? 0.898 5.734 -13.566 1.00 93.75 113 ASP A O 1
ATOM 847 N N . TYR A 1 114 ? 1.748 6.761 -11.761 1.00 93.00 114 TYR A N 1
ATOM 848 C CA . TYR A 1 114 ? 0.574 7.519 -11.366 1.00 93.00 114 TYR A CA 1
ATOM 849 C C . TYR A 1 114 ? -0.707 6.672 -11.209 1.00 93.00 114 TYR A C 1
ATOM 851 O O . TYR A 1 114 ? -1.761 7.026 -11.770 1.00 93.00 114 TYR A O 1
ATOM 859 N N . PRO A 1 115 ? -0.684 5.579 -10.416 1.00 94.94 115 PRO A N 1
ATOM 860 C CA . PRO A 1 115 ? -1.792 4.661 -10.266 1.00 94.94 115 PRO A CA 1
ATOM 861 C C . PRO A 1 115 ? -3.056 5.359 -9.771 1.00 94.94 115 PRO A C 1
ATOM 863 O O . PRO A 1 115 ? -3.031 6.314 -8.986 1.00 94.94 115 PRO A O 1
ATOM 866 N N . LYS A 1 116 ? -4.204 4.842 -10.204 1.00 95.56 116 LYS A N 1
ATOM 867 C CA . LYS A 1 116 ? -5.519 5.151 -9.634 1.00 95.56 116 LYS A CA 1
ATOM 868 C C . LYS A 1 116 ? -6.223 3.841 -9.332 1.00 95.56 116 LYS A C 1
ATOM 870 O O . LYS A 1 116 ? -6.379 3.019 -10.229 1.00 95.56 116 LYS A O 1
ATOM 875 N N . LEU A 1 117 ? -6.625 3.653 -8.074 1.00 97.38 117 LEU A N 1
ATOM 876 C CA . LEU A 1 117 ? -7.293 2.439 -7.607 1.00 97.38 117 LEU A CA 1
ATOM 877 C C . LEU A 1 117 ? -8.758 2.714 -7.266 1.00 97.38 117 LEU A C 1
ATOM 879 O O . LEU A 1 117 ? -9.060 3.602 -6.464 1.00 97.38 117 LEU A O 1
ATOM 883 N N . GLY A 1 118 ? -9.648 1.908 -7.841 1.00 97.06 118 GLY A N 1
ATOM 884 C CA . GLY A 1 118 ? -11.069 1.843 -7.524 1.00 97.06 118 GLY A CA 1
ATOM 885 C C . GLY A 1 118 ? -11.436 0.525 -6.841 1.00 97.06 118 GLY A C 1
ATOM 886 O O . GLY A 1 118 ? -10.934 -0.539 -7.202 1.00 97.06 118 GLY A O 1
ATOM 887 N N . VAL A 1 119 ? -12.338 0.601 -5.861 1.00 97.50 119 VAL A N 1
ATOM 888 C CA . VAL A 1 119 ? -12.939 -0.561 -5.193 1.00 97.50 119 VAL A CA 1
ATOM 889 C C . VAL A 1 119 ? -14.331 -0.795 -5.772 1.00 97.50 119 VAL A C 1
ATOM 891 O O . VAL A 1 119 ? -15.144 0.129 -5.794 1.00 97.50 119 VAL A O 1
ATOM 894 N N . TRP A 1 120 ? -14.609 -2.021 -6.212 1.00 95.88 120 TRP A N 1
ATOM 895 C CA . TRP A 1 120 ? -15.910 -2.441 -6.730 1.00 95.88 120 TRP A CA 1
ATOM 896 C C . TRP A 1 120 ? -16.335 -3.779 -6.094 1.00 95.88 120 TRP A C 1
ATOM 898 O O . TRP A 1 120 ? -15.484 -4.473 -5.539 1.00 95.88 120 TRP A O 1
ATOM 908 N N . PRO A 1 121 ? -17.625 -4.171 -6.148 1.00 94.94 121 PRO A N 1
ATOM 909 C CA . PRO A 1 121 ? -18.103 -5.394 -5.494 1.00 94.94 121 PRO A CA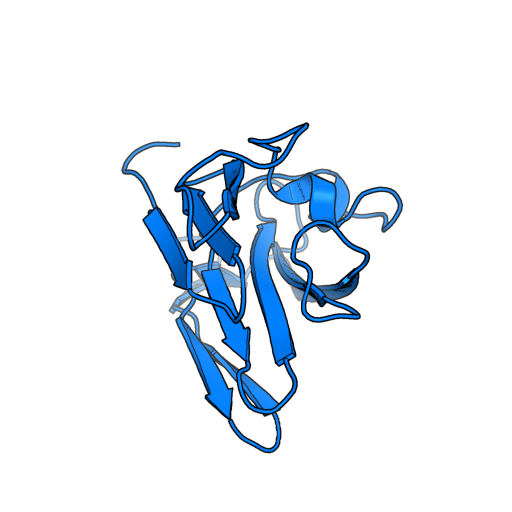 1
ATOM 910 C C . PRO A 1 121 ? -17.492 -6.710 -5.994 1.00 94.94 121 PRO A C 1
ATOM 912 O O . PRO A 1 121 ? -17.596 -7.717 -5.298 1.00 94.94 121 PRO A O 1
ATOM 915 N N . ASP A 1 122 ? -16.909 -6.729 -7.193 1.00 95.50 122 ASP A N 1
ATOM 916 C CA . ASP A 1 122 ? -16.342 -7.926 -7.823 1.00 95.50 122 ASP A CA 1
ATOM 917 C C . ASP A 1 122 ? -14.809 -7.921 -7.890 1.00 95.50 122 ASP A C 1
ATOM 919 O O . ASP A 1 122 ? -14.193 -8.987 -7.917 1.00 95.50 122 ASP A O 1
ATOM 923 N N . ALA A 1 123 ? -14.186 -6.742 -7.917 1.00 96.25 123 ALA A N 1
ATOM 924 C CA . ALA A 1 123 ? -12.750 -6.598 -8.074 1.00 96.25 123 ALA A CA 1
ATOM 925 C C . ALA A 1 123 ? -12.230 -5.233 -7.602 1.00 96.25 123 ALA A C 1
ATOM 927 O O . ALA A 1 123 ? -12.958 -4.245 -7.463 1.00 96.25 123 ALA A O 1
ATOM 928 N N . TYR A 1 124 ? -10.911 -5.178 -7.423 1.00 97.69 124 TYR A N 1
ATOM 929 C CA . TYR A 1 124 ? -10.168 -3.927 -7.359 1.00 97.69 124 TYR A CA 1
ATOM 930 C C . TYR A 1 124 ? -9.630 -3.603 -8.749 1.00 97.69 124 TYR A C 1
ATOM 932 O O . TYR A 1 124 ? -8.964 -4.431 -9.372 1.00 97.69 124 TYR A O 1
ATOM 940 N N . TYR A 1 125 ? -9.903 -2.392 -9.219 1.00 97.56 125 TYR A N 1
ATOM 941 C CA . TYR A 1 125 ? -9.473 -1.915 -10.527 1.00 97.56 125 TYR A CA 1
ATOM 942 C C . TYR A 1 125 ? -8.343 -0.918 -10.337 1.00 97.56 125 TYR A C 1
ATOM 944 O O . TYR A 1 125 ? -8.473 0.010 -9.540 1.00 97.56 125 TYR A O 1
ATOM 952 N N . ILE A 1 126 ? -7.246 -1.094 -11.066 1.00 97.38 126 ILE A N 1
ATOM 953 C CA . ILE A 1 126 ? -6.113 -0.173 -11.032 1.00 97.38 126 ILE A CA 1
ATOM 954 C C . ILE A 1 126 ? -5.728 0.231 -12.455 1.00 97.38 126 ILE A C 1
ATOM 956 O O . ILE A 1 126 ? -5.652 -0.611 -13.349 1.00 97.38 126 ILE A O 1
ATOM 960 N N . SER A 1 127 ? -5.529 1.529 -12.671 1.00 96.69 127 SER A N 1
ATOM 961 C CA . SER A 1 127 ? -5.094 2.106 -13.947 1.00 96.69 127 SER A CA 1
ATOM 962 C C . SER A 1 127 ? -3.823 2.922 -13.760 1.00 96.69 127 SER A C 1
ATOM 964 O O . SER A 1 127 ? -3.646 3.513 -12.697 1.00 96.69 127 SER A O 1
ATOM 966 N N . PHE A 1 128 ? -3.008 3.019 -14.808 1.00 96.56 128 PHE A N 1
ATOM 967 C CA . PHE A 1 128 ? -1.704 3.685 -14.794 1.00 96.56 128 PHE A CA 1
ATOM 968 C C . PHE A 1 128 ? -1.518 4.534 -16.045 1.00 96.56 128 PHE A C 1
ATOM 970 O O . PHE A 1 128 ? -2.109 4.247 -17.091 1.00 96.56 128 PHE A O 1
ATOM 977 N N . ASN A 1 129 ? -0.615 5.503 -15.955 1.00 95.25 129 ASN A N 1
ATOM 978 C CA . ASN A 1 129 ? 0.083 6.027 -17.116 1.00 95.25 129 ASN A CA 1
ATOM 979 C C . ASN A 1 129 ? 1.256 5.084 -17.419 1.00 95.25 129 ASN A C 1
ATOM 981 O O . ASN A 1 129 ? 2.118 4.875 -16.571 1.00 95.25 129 ASN A O 1
ATOM 985 N N . ILE A 1 130 ? 1.280 4.484 -18.612 1.00 95.75 130 ILE A N 1
ATOM 986 C CA . ILE A 1 130 ? 2.367 3.580 -19.008 1.00 95.75 130 ILE A CA 1
ATOM 987 C C . ILE A 1 130 ? 3.402 4.344 -19.831 1.00 95.75 130 ILE A C 1
ATOM 989 O O . ILE A 1 130 ? 3.111 4.759 -20.955 1.00 95.75 130 ILE A O 1
ATOM 993 N N . PHE A 1 131 ? 4.619 4.455 -19.299 1.00 93.50 131 PHE A N 1
ATOM 994 C CA . PHE A 1 131 ? 5.760 5.063 -19.985 1.00 93.50 131 PHE A CA 1
ATOM 995 C C . PHE A 1 131 ? 6.669 3.987 -20.579 1.00 93.50 131 PHE A C 1
ATOM 997 O O . PHE A 1 131 ? 7.090 3.057 -19.887 1.00 93.50 131 PHE A O 1
ATOM 1004 N N . ASN A 1 132 ? 6.956 4.086 -21.879 1.00 90.00 132 ASN A N 1
ATOM 1005 C CA . ASN A 1 132 ? 7.723 3.072 -22.597 1.00 90.00 132 ASN A CA 1
ATOM 1006 C C . ASN A 1 1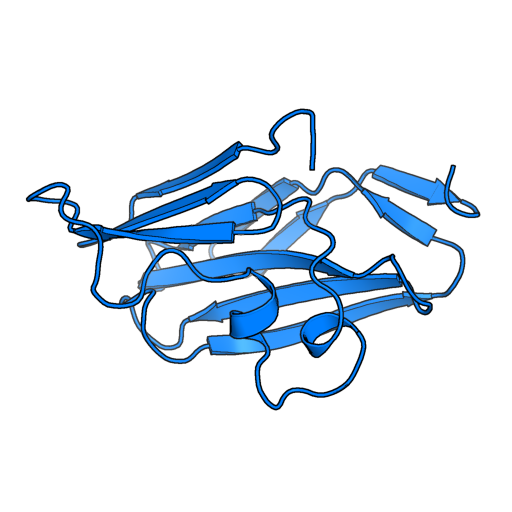32 ? 9.223 3.389 -22.538 1.00 90.00 132 ASN A C 1
ATOM 1008 O O . ASN A 1 132 ? 9.655 4.447 -22.974 1.00 90.00 132 ASN A O 1
ATOM 1012 N N . ASN A 1 133 ? 10.022 2.437 -22.062 1.00 85.44 133 ASN A N 1
ATOM 1013 C CA . ASN A 1 133 ? 11.435 2.600 -21.703 1.00 85.44 133 ASN A CA 1
ATOM 1014 C C . ASN A 1 133 ? 11.675 3.592 -20.550 1.00 85.44 133 ASN A C 1
ATOM 1016 O O . ASN A 1 133 ? 12.753 4.173 -20.459 1.00 85.44 133 ASN A O 1
ATOM 1020 N N . GLY A 1 134 ? 10.689 3.757 -19.659 1.00 71.88 134 GLY A N 1
ATOM 1021 C CA . GLY A 1 134 ? 10.847 4.529 -18.422 1.00 71.88 134 GLY A CA 1
ATOM 1022 C C . GLY A 1 134 ? 10.763 6.053 -18.566 1.00 71.88 134 GLY A C 1
ATOM 1023 O O . GLY A 1 134 ? 11.136 6.750 -17.627 1.00 71.88 134 GLY A O 1
ATOM 1024 N N . SER A 1 135 ? 10.285 6.572 -19.705 1.00 68.88 135 SER A N 1
ATOM 1025 C CA . SER A 1 135 ? 10.028 8.006 -19.936 1.00 68.88 135 SER A CA 1
ATOM 1026 C C . SER A 1 135 ? 8.936 8.253 -20.967 1.00 68.88 135 SER A C 1
AT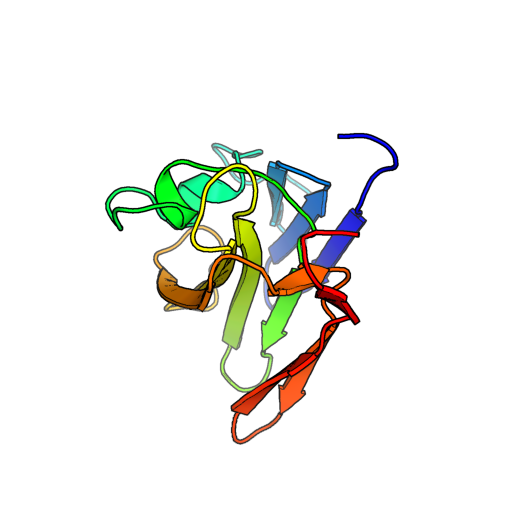OM 1028 O O . SER A 1 135 ? 8.795 7.390 -21.864 1.00 68.88 135 SER A O 1
#

Solvent-accessible surface area (backbone atoms only — not comparable to full-atom values): 7472 Å² total; per-residue (Å²): 121,78,80,79,42,73,30,53,31,74,52,92,63,35,30,39,39,31,44,31,39,34,29,35,45,24,35,59,88,77,66,46,70,42,89,85,52,67,36,56,52,22,60,81,28,68,94,66,62,65,55,48,35,75,35,58,67,14,71,37,46,44,43,50,42,76,89,79,39,26,38,39,42,33,30,36,15,67,93,52,78,56,20,28,47,27,41,34,36,35,75,42,71,48,89,87,61,60,58,53,76,48,75,46,75,43,45,81,37,39,34,74,38,81,68,46,79,48,82,54,101,88,50,77,47,75,50,58,50,75,25,64,73,69,92

Foldseek 3Di:
DPPWLWEWDDADQWIWIDIFQWIWIAGPPPRHTDPPDTDGLLVLCVPVDDQSNVARGGPWYWDADHVQLKIWIWGWRQVDPQTWIKIWIAPHNDPVHHTDIDIDGPGNFWHFPNKDWDDDPPDIDIHGDTGGNND